Protein 8WHM (pdb70)

InterPro domains:
  IPR019323 ELKS/Rab6-interacting/CAST family member 1 [PF10174] (150-911)

Sequence (128 aa):
ENFRRLQAEHDRQAKELFLLRKTLEEMELRIETQKQTLNARDESIKKLLEMLQSSISSISGRDDLMDYHRRQREERLREQEMERLERQRLETILSLCAEYTKPDSRLSTGTTVEDVQKINKELEKLQL

Organism: Rattus norvegicus (NCBI:txid10116)

Radius of gyration: 23.0 Å; Cα contacts (8 Å, |Δi|>4): 94; chains: 2; bounding box: 24×81×29 Å

Solvent-accessible surface area: 9768 Å² total; per-residue (Å²): 119,100,168,62,149,118,43,63,92,124,78,61,93,44,132,76,107,123,27,67,170,85,7,108,88,24,66,121,78,50,99,77,6,70,96,59,6,120,94,8,78,64,66,6,102,113,80,54,100,98,27,132,161,101,103,80,104,96,42,90,39,155,112,65,4,80,75,43,38,120,135,13,88,83,25,34,90,108,16,53,59,38,30,133,15,0,113,98,41,26,119,27,12,63,27,10,7,8,44,118,61,112,84,148,45,213,93,27,98,47,17,69,79,122,62,11,78,138,20,48,136,81,7,114,142,53,132,190

B-factor: mean 41.13, std 20.36, range [11.94, 113.3]

Nearest PDB structures (foldseek):
  8whm-assembly1_B-2  TM=1.014E+00  e=1.858E-10  Homo sapiens

Foldseek 3Di:
DVVVVVVVVVVVVVVVVVVVVVVVVVVVVVVVVVVVVVVVVVVVVVVVVVVVVD/DVVPADDPVSVVVVVVVVVVVVVLVVVVVVLVVVLVLLVVLVVCCPVPVPDPSVPPRDVVNSVVSVVVNVVSVD

Secondary structure (DSSP, 8-state):
-HHHHHHHHHHHHHHHHHHHHHHHHHHHHHHHHHHHHHHHHHHHHHHHHHHHT-/--TT--SHHHHHHHHHHHHHHHHHHHHHHHHHHHHHHHHHHHHHHHHSTTSTT-----HHHHHHHHHHHHHHT-

GO terms:
  GO:0048786 presynaptic active zone (C, IDA)
  GO:0005798 Golgi-associated vesicle (C, IDA)
  GO:0043025 neuronal cell body (C, IDA)
  GO:0043195 terminal bouton (C, IDA)
  GO:0044877 protein-containing complex binding (F, IDA)
  GO:0032991 protein-containing complex (C, IDA)
  GO:0050808 synapse organization (P, IEP)
  GO:0005515 protein binding (F, IPI)
  GO:0030165 PDZ domain binding (F, IPI)
  GO:0042734 presynaptic membrane (C, IDA)
  GO:0030426 growth cone (C, IDA)
  GO:0045202 synapse (C, TAS)
  GO:0098831 presynaptic active zone cytoplasmic component (C, IDA)

Structure (mmCIF, N/CA/C/O backbone):
data_8WHM
#
_entry.id   8WHM
#
_cell.length_a   57.743
_cell.length_b   90.716
_cell.length_c   59.063
_cell.angle_alpha   90.00
_cell.angle_beta   90.00
_cell.angle_gamma   90.00
#
_symmetry.space_group_name_H-M   'C 2 2 21'
#
loop_
_entity.id
_entity.type
_entity.pdbx_description
1 polymer 'ERC protein 2'
2 polymer 'Pleckstrin homology-like domain family B member 2'
3 water water
#
loop_
_atom_site.group_PDB
_atom_site.id
_atom_site.type_symbol
_atom_site.label_atom_id
_atom_site.label_alt_id
_atom_site.label_comp_id
_atom_site.label_asym_id
_atom_site.label_entity_id
_atom_site.label_seq_id
_atom_site.pdbx_PDB_ins_code
_atom_site.Cartn_x
_atom_site.Cartn_y
_atom_site.Cartn_z
_atom_site.occupancy
_atom_site.B_iso_or_equiv
_atom_site.auth_seq_id
_atom_site.auth_comp_id
_atom_site.auth_asym_id
_atom_site.auth_atom_id
_atom_site.pdbx_PDB_model_num
ATOM 1 N N . GLU A 1 10 ? 26.588 -36.188 -8.809 1.00 70.56 261 GLU A N 1
ATOM 2 C CA . GLU A 1 10 ? 27.136 -35.567 -7.609 1.00 69.50 261 GLU A CA 1
ATOM 3 C C . GLU A 1 10 ? 27.892 -34.289 -7.955 1.00 74.54 261 GLU A C 1
ATOM 4 O O . GLU A 1 10 ? 27.348 -33.191 -7.850 1.00 85.54 261 GLU A O 1
ATOM 6 N N . ASN A 1 11 ? 29.153 -34.442 -8.369 1.00 94.44 262 ASN A N 1
ATOM 7 C CA . ASN A 1 11 ? 29.951 -33.284 -8.760 1.00 90.05 262 ASN A CA 1
ATOM 8 C C . ASN A 1 11 ? 29.381 -32.587 -9.986 1.00 91.42 262 ASN A C 1
ATOM 9 O O . ASN A 1 11 ? 29.636 -31.395 -10.188 1.00 90.46 262 ASN A O 1
ATOM 14 N N . PHE A 1 12 ? 28.616 -33.304 -10.810 1.00 97.36 263 PHE A N 1
ATOM 15 C CA . PHE A 1 12 ? 27.932 -32.664 -11.928 1.00 105.61 263 PHE A CA 1
ATOM 16 C C . PHE A 1 12 ? 26.850 -31.714 -11.434 1.00 100.95 263 PHE A C 1
ATOM 17 O O . PHE A 1 12 ? 26.727 -30.591 -11.934 1.00 88.63 263 PHE A O 1
ATOM 25 N N . ARG A 1 13 ? 26.060 -32.146 -10.448 1.00 96.88 264 ARG A N 1
ATOM 26 C CA . ARG A 1 13 ? 25.025 -31.278 -9.897 1.00 82.09 264 ARG A CA 1
ATOM 27 C C . ARG A 1 13 ? 25.637 -30.109 -9.136 1.00 73.59 264 ARG A C 1
ATOM 28 O O . ARG A 1 13 ? 25.135 -28.981 -9.211 1.00 76.49 264 ARG A O 1
ATOM 30 N N . ARG A 1 14 ? 26.720 -30.361 -8.395 1.00 76.87 265 ARG A N 1
ATOM 31 C CA . ARG A 1 14 ? 27.434 -29.275 -7.731 1.00 73.99 265 ARG A CA 1
ATOM 32 C C . ARG A 1 14 ? 27.958 -28.267 -8.744 1.00 82.55 265 ARG A C 1
ATOM 33 O O . ARG A 1 14 ? 27.913 -27.054 -8.509 1.00 63.62 265 ARG A O 1
ATOM 41 N N . LEU A 1 15 ? 28.456 -28.753 -9.883 1.00 95.76 266 LEU A N 1
ATOM 42 C CA . LEU A 1 15 ? 28.888 -27.852 -10.945 1.00 84.01 266 LEU A CA 1
ATOM 43 C C . LEU A 1 15 ? 27.692 -27.203 -11.629 1.00 80.47 266 LEU A C 1
ATOM 44 O O . LEU A 1 15 ? 27.755 -26.034 -12.028 1.00 88.42 266 LEU A O 1
ATOM 49 N N . GLN A 1 16 ? 26.592 -27.948 -11.774 1.00 63.14 267 GLN A N 1
ATOM 50 C CA . GLN A 1 16 ? 25.377 -27.373 -12.341 1.00 58.76 267 GLN A CA 1
ATOM 51 C C . GLN A 1 16 ? 24.753 -26.351 -11.402 1.00 69.94 267 GLN A C 1
ATOM 52 O O . GLN A 1 16 ? 24.066 -25.430 -11.859 1.00 60.35 267 GLN A O 1
ATOM 54 N N . ALA A 1 17 ? 24.973 -26.497 -10.094 1.00 69.91 268 ALA A N 1
ATOM 55 C CA . ALA A 1 17 ? 24.444 -25.524 -9.146 1.00 62.38 268 ALA A CA 1
ATOM 56 C C . ALA A 1 17 ? 25.176 -24.193 -9.258 1.00 55.54 268 ALA A C 1
ATOM 57 O O . ALA A 1 17 ? 24.555 -23.127 -9.166 1.00 48.13 268 ALA A O 1
ATOM 59 N N . GLU A 1 18 ? 26.495 -24.234 -9.460 1.00 56.18 269 GLU A N 1
ATOM 60 C CA . GLU A 1 18 ? 27.255 -22.997 -9.602 1.00 55.72 269 GLU A CA 1
ATOM 61 C C . GLU A 1 18 ? 26.954 -22.307 -10.927 1.00 53.44 269 GLU A C 1
ATOM 62 O O . GLU A 1 18 ? 27.096 -21.083 -11.031 1.00 57.63 269 GLU A O 1
ATOM 68 N N . HIS A 1 19 ? 26.537 -23.067 -11.943 1.00 48.72 270 HIS A N 1
ATOM 69 C CA . HIS A 1 19 ? 26.138 -22.454 -13.206 1.00 47.21 270 HIS A CA 1
ATOM 70 C C . HIS A 1 19 ? 24.928 -21.548 -13.018 1.00 47.51 270 HIS A C 1
ATOM 71 O O . HIS A 1 19 ? 24.871 -20.450 -13.582 1.00 49.74 270 HIS A O 1
ATOM 78 N N . ASP A 1 20 ? 23.948 -21.993 -12.227 1.00 46.54 271 ASP A N 1
ATOM 79 C CA . ASP A 1 20 ? 22.793 -21.149 -11.940 1.00 52.07 271 ASP A CA 1
ATOM 80 C C . ASP A 1 20 ? 23.166 -19.980 -11.038 1.00 43.54 271 ASP A C 1
ATOM 81 O O . ASP A 1 20 ? 22.540 -18.916 -11.115 1.00 45.82 271 ASP A O 1
ATOM 86 N N . ARG A 1 21 ? 24.176 -20.154 -10.184 1.00 43.58 272 ARG A N 1
ATOM 87 C CA . ARG A 1 21 ? 24.608 -19.064 -9.314 1.00 44.26 272 ARG A CA 1
ATOM 88 C C . ARG A 1 21 ? 25.292 -17.963 -10.115 1.00 40.37 272 ARG A C 1
ATOM 89 O O . ARG A 1 21 ? 25.008 -16.775 -9.925 1.00 38.85 272 ARG A O 1
ATOM 91 N N . GLN A 1 22 ? 26.198 -18.342 -11.020 1.00 40.75 273 GLN A N 1
ATOM 92 C CA . GLN A 1 22 ? 26.876 -17.349 -11.846 1.00 39.48 273 GLN A CA 1
ATOM 93 C C . GLN A 1 22 ? 25.923 -16.698 -12.840 1.00 38.64 273 GLN A C 1
ATOM 94 O O . GLN A 1 22 ? 26.125 -15.540 -13.221 1.00 43.66 273 GLN A O 1
ATOM 100 N N . ALA A 1 23 ? 24.886 -17.421 -13.269 1.00 39.70 274 ALA A N 1
ATOM 101 C CA . ALA A 1 23 ? 23.930 -16.856 -14.215 1.00 39.36 274 ALA A CA 1
ATOM 102 C C . ALA A 1 23 ? 23.158 -15.701 -13.589 1.00 37.87 274 ALA A C 1
ATOM 103 O O . ALA A 1 23 ? 23.010 -14.636 -14.199 1.00 36.71 274 ALA A O 1
ATOM 105 N N . LYS A 1 24 ? 22.657 -15.895 -12.366 1.00 38.11 275 LYS A N 1
ATOM 106 C CA . LYS A 1 24 ? 21.966 -14.812 -11.675 1.00 36.98 275 LYS A CA 1
ATOM 107 C C . LYS A 1 24 ? 22.917 -13.673 -11.334 1.00 35.68 275 LYS A C 1
ATOM 108 O O . LYS A 1 24 ? 22.494 -12.512 -11.270 1.00 33.89 275 LYS A O 1
ATOM 114 N N . GLU A 1 25 ? 24.197 -13.980 -11.112 1.00 39.81 276 GLU A N 1
ATOM 115 C CA . GLU A 1 25 ? 25.178 -12.923 -10.896 1.00 37.28 276 GLU A CA 1
ATOM 116 C C . GLU A 1 25 ? 25.448 -12.159 -12.185 1.00 32.95 276 GLU A C 1
ATOM 117 O O . GLU A 1 25 ? 25.579 -10.929 -12.169 1.00 31.55 276 GLU A O 1
ATOM 123 N N . LEU A 1 26 ? 25.533 -12.872 -13.313 1.00 42.73 277 LEU A N 1
ATOM 124 C CA . LEU A 1 26 ? 25.634 -12.203 -14.606 1.00 33.55 277 LEU A CA 1
ATOM 125 C C . LEU A 1 26 ? 24.407 -11.345 -14.879 1.00 32.67 277 LEU A C 1
ATOM 126 O O . LEU A 1 26 ? 24.515 -10.285 -15.506 1.00 31.74 277 LEU A O 1
ATOM 131 N N . PHE A 1 27 ? 23.235 -11.788 -14.419 1.00 33.22 278 PHE A N 1
ATOM 132 C CA . PHE A 1 27 ? 22.017 -11.004 -14.594 1.00 32.77 278 PHE A CA 1
ATOM 133 C C . PHE A 1 27 ? 22.102 -9.689 -13.831 1.00 30.99 278 PHE A C 1
ATOM 134 O O . PHE A 1 27 ? 21.773 -8.625 -14.365 1.00 30.09 278 PHE A O 1
ATOM 142 N N . LEU A 1 28 ? 22.548 -9.746 -12.573 1.00 30.67 279 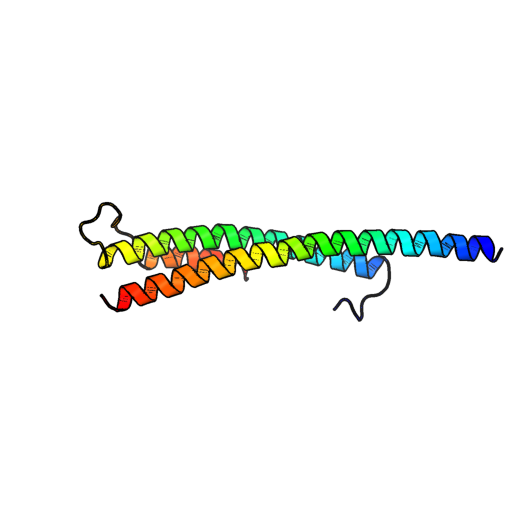LEU A N 1
ATOM 143 C CA . LEU A 1 28 ? 22.642 -8.536 -11.764 1.00 29.27 279 LEU A CA 1
ATOM 144 C C . LEU A 1 28 ? 23.719 -7.596 -12.291 1.00 29.74 279 LEU A C 1
ATOM 145 O O . LEU A 1 28 ? 23.543 -6.372 -12.277 1.00 26.82 279 LEU A O 1
ATOM 150 N N . LEU A 1 29 ? 24.843 -8.148 -12.758 1.00 29.00 280 LEU A N 1
ATOM 151 C CA . LEU A 1 29 ? 25.922 -7.305 -13.263 1.00 27.89 280 LEU A CA 1
ATOM 152 C C . LEU A 1 29 ? 25.502 -6.537 -14.509 1.00 27.41 280 LEU A C 1
ATOM 153 O O . LEU A 1 29 ? 25.924 -5.391 -14.700 1.00 31.67 280 LEU A O 1
ATOM 158 N N . ARG A 1 30 ? 24.675 -7.142 -15.363 1.00 33.57 281 ARG A N 1
ATOM 159 C CA . ARG A 1 30 ? 24.234 -6.449 -16.568 1.00 28.27 281 ARG A CA 1
ATOM 160 C C . ARG A 1 30 ? 23.167 -5.407 -16.257 1.00 27.17 281 ARG A C 1
ATOM 161 O O . ARG A 1 30 ? 23.162 -4.325 -16.855 1.00 26.49 281 ARG A O 1
ATOM 169 N N . LYS A 1 31 ? 22.255 -5.713 -15.330 1.00 30.15 282 LYS A N 1
ATOM 170 C CA . LYS A 1 31 ? 21.262 -4.723 -14.926 1.00 26.45 282 LYS A CA 1
ATOM 171 C C . LYS A 1 31 ? 21.912 -3.538 -14.225 1.00 27.20 282 LYS A C 1
ATOM 172 O O . LYS A 1 31 ? 21.430 -2.406 -14.348 1.00 28.02 282 LYS A O 1
ATOM 178 N N . THR A 1 32 ? 23.003 -3.775 -13.494 1.00 29.36 283 THR A N 1
ATOM 179 C CA . THR A 1 32 ? 23.730 -2.674 -12.874 1.00 23.37 283 THR A CA 1
ATOM 180 C C . THR A 1 32 ? 24.478 -1.849 -13.913 1.00 22.85 283 THR A C 1
ATOM 181 O O . THR A 1 32 ? 24.639 -0.635 -13.741 1.00 21.81 283 THR A O 1
ATOM 185 N N . LEU A 1 33 ? 24.936 -2.485 -14.995 1.00 23.79 284 LEU A N 1
ATOM 186 C CA . LEU A 1 33 ? 25.601 -1.747 -16.063 1.00 31.86 284 LEU A CA 1
ATOM 187 C C . LEU A 1 33 ? 24.645 -0.799 -16.773 1.00 23.28 284 LEU A C 1
ATOM 188 O O . LEU A 1 33 ? 25.057 0.283 -17.207 1.00 33.17 284 LEU A O 1
ATOM 193 N N . GLU A 1 34 ? 23.374 -1.183 -16.905 1.00 23.69 285 GLU A N 1
ATOM 194 C CA . GLU A 1 34 ? 22.403 -0.309 -17.554 1.00 23.54 285 GLU A CA 1
ATOM 195 C C . GLU A 1 34 ? 22.063 0.894 -16.686 1.00 22.07 285 GLU A C 1
ATOM 196 O O . GLU A 1 34 ? 21.823 1.987 -17.211 1.00 21.61 285 GLU A O 1
ATOM 202 N N . GLU A 1 35 ? 22.039 0.718 -15.363 1.00 21.52 286 GLU A N 1
ATOM 203 C CA . GLU A 1 35 ? 21.790 1.847 -14.474 1.00 20.36 286 GLU A CA 1
ATOM 204 C C . GLU A 1 35 ? 22.960 2.820 -14.466 1.00 23.29 286 GLU A C 1
ATOM 205 O O . GLU A 1 35 ? 22.754 4.032 -14.336 1.00 25.12 286 GLU A O 1
ATOM 211 N N . MET A 1 36 ? 24.187 2.316 -14.607 1.00 23.17 287 MET A N 1
ATOM 212 C CA . MET A 1 36 ? 25.346 3.198 -14.660 1.00 19.35 287 MET A CA 1
ATOM 213 C C . MET A 1 36 ? 25.519 3.824 -16.038 1.00 21.93 287 MET A C 1
ATOM 214 O O . MET A 1 36 ? 26.086 4.917 -16.148 1.00 25.36 287 MET A O 1
ATOM 219 N N . GLU A 1 37 ? 25.044 3.157 -17.093 1.00 20.58 288 GLU A N 1
ATOM 220 C CA . GLU A 1 37 ? 25.014 3.788 -18.409 1.00 21.14 288 GLU A CA 1
ATOM 221 C C . GLU A 1 37 ? 24.141 5.033 -18.394 1.00 23.85 288 GLU A C 1
ATOM 222 O O . GLU A 1 37 ? 24.491 6.056 -18.998 1.00 28.57 288 GLU A O 1
ATOM 228 N N . LEU A 1 38 ? 22.994 4.962 -17.712 1.00 20.91 289 LEU A N 1
ATOM 229 C CA . LEU A 1 38 ? 22.111 6.118 -17.632 1.00 20.77 289 LEU A CA 1
ATOM 230 C C . LEU A 1 38 ? 22.666 7.182 -16.695 1.00 23.39 289 LEU A C 1
ATOM 231 O O . LEU A 1 38 ? 22.447 8.375 -16.920 1.00 22.17 289 LEU A O 1
ATOM 236 N N . ARG A 1 39 ? 23.390 6.775 -15.649 1.00 20.30 290 ARG A N 1
ATOM 237 C CA . ARG A 1 39 ? 24.013 7.748 -14.756 1.00 22.10 290 ARG A CA 1
ATOM 238 C C . ARG A 1 39 ? 25.067 8.564 -15.492 1.00 21.42 290 ARG A C 1
ATOM 239 O O . ARG A 1 39 ? 25.119 9.791 -15.363 1.00 23.11 290 ARG A O 1
ATOM 247 N N . ILE A 1 40 ? 25.923 7.892 -16.266 1.00 18.14 291 ILE A N 1
ATOM 248 C CA . ILE A 1 40 ? 26.943 8.599 -17.037 1.00 18.22 291 ILE A CA 1
ATOM 249 C C . ILE A 1 40 ? 26.289 9.482 -18.090 1.00 29.90 291 ILE A C 1
ATOM 250 O O . ILE A 1 40 ? 26.725 10.614 -18.332 1.00 25.29 291 ILE A O 1
ATOM 255 N N . GLU A 1 41 ? 25.220 8.988 -18.718 1.00 28.99 292 GLU A N 1
ATOM 256 C CA . GLU A 1 41 ? 24.556 9.764 -19.760 1.00 19.50 292 GLU A CA 1
ATOM 257 C C . GLU A 1 41 ? 23.855 10.985 -19.181 1.00 25.92 292 GLU A C 1
ATOM 258 O O . GLU A 1 41 ? 23.961 12.085 -19.734 1.00 27.33 292 GLU A O 1
ATOM 264 N N . THR A 1 42 ? 23.135 10.818 -18.067 1.00 28.16 293 THR A N 1
ATOM 265 C CA . THR A 1 42 ? 22.441 11.959 -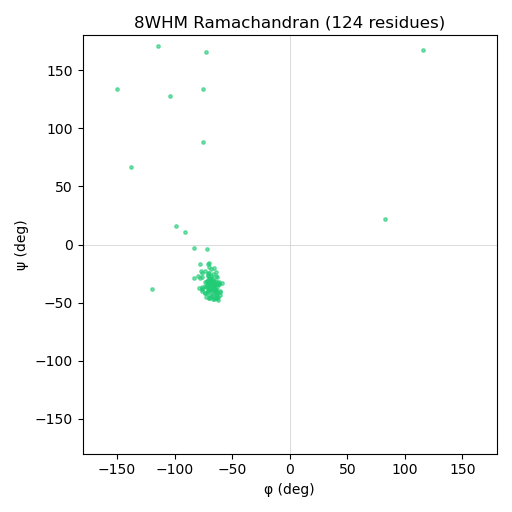17.481 1.00 20.76 293 THR A CA 1
ATOM 266 C C . THR A 1 42 ? 23.419 12.950 -16.864 1.00 17.80 293 THR A C 1
ATOM 267 O O . THR A 1 42 ? 23.099 14.137 -16.742 1.00 23.02 293 THR A O 1
ATOM 271 N N . GLN A 1 43 ? 24.611 12.490 -16.475 1.00 16.32 294 GLN A N 1
ATOM 272 C CA . GLN A 1 43 ? 25.639 13.412 -16.011 1.00 16.96 294 GLN A CA 1
ATOM 273 C C . GLN A 1 43 ? 26.329 14.112 -17.173 1.00 17.93 294 GLN A C 1
ATOM 274 O O . GLN A 1 43 ? 26.802 15.243 -17.015 1.00 16.67 294 GLN A O 1
ATOM 280 N N . LYS A 1 44 ? 26.396 13.463 -18.339 1.00 18.21 295 LYS A N 1
ATOM 281 C CA . LYS A 1 44 ? 26.917 14.138 -19.523 1.00 18.77 295 LYS A CA 1
ATOM 282 C C . LYS A 1 44 ? 26.017 15.290 -19.946 1.00 17.43 295 LYS A C 1
ATOM 283 O O . LYS A 1 44 ? 26.502 16.289 -20.487 1.00 21.77 295 LYS A O 1
ATOM 289 N N . GLN A 1 45 ? 24.709 15.169 -19.711 1.00 19.71 296 GLN A N 1
ATOM 290 C CA . GLN A 1 45 ? 23.784 16.233 -20.080 1.00 16.84 296 GLN A CA 1
ATOM 291 C C . GLN A 1 45 ? 23.850 17.396 -19.098 1.00 17.31 296 GLN A C 1
ATOM 292 O O . GLN A 1 45 ? 23.755 18.559 -19.505 1.00 15.35 296 GLN A O 1
ATOM 298 N N . THR A 1 46 ? 24.010 17.102 -17.805 1.00 14.31 297 THR A N 1
ATOM 299 C CA . THR A 1 46 ? 24.127 18.168 -16.815 1.00 15.41 297 THR A CA 1
ATOM 300 C C . THR A 1 46 ? 25.436 18.930 -16.981 1.00 19.66 297 THR A C 1
ATOM 301 O O . THR A 1 46 ? 25.481 20.149 -16.778 1.00 15.18 297 THR A O 1
ATOM 305 N N . LEU A 1 47 ? 26.510 18.229 -17.353 1.00 14.75 298 LEU A N 1
ATOM 306 C CA . LEU A 1 47 ? 27.787 18.895 -17.587 1.00 15.67 298 LEU A CA 1
ATOM 307 C C . LEU A 1 47 ? 27.701 19.858 -18.764 1.00 16.43 298 LEU A C 1
ATOM 308 O O . LEU A 1 47 ? 28.218 20.980 -18.697 1.00 16.67 298 LEU A O 1
ATOM 313 N N . ASN A 1 48 ? 27.053 19.437 -19.854 1.00 17.05 299 ASN A N 1
ATOM 314 C CA . ASN A 1 48 ? 26.913 20.313 -21.012 1.00 18.10 299 ASN A CA 1
ATOM 315 C C . ASN A 1 48 ? 26.008 21.501 -20.714 1.00 17.49 299 ASN A C 1
ATOM 316 O O . ASN A 1 48 ? 26.215 22.588 -21.266 1.00 21.23 299 ASN A O 1
ATOM 321 N N . ALA A 1 49 ? 25.006 21.318 -19.851 1.00 15.91 300 ALA A N 1
ATOM 322 C CA . ALA A 1 49 ? 24.141 22.433 -19.482 1.00 14.86 300 ALA A CA 1
ATOM 323 C C . ALA A 1 49 ? 24.883 23.441 -18.614 1.00 17.61 300 ALA A C 1
ATOM 324 O O . ALA A 1 49 ? 24.682 24.654 -18.752 1.00 18.28 300 ALA A O 1
ATOM 326 N N . ARG A 1 50 ? 25.743 22.960 -17.715 1.00 14.02 301 ARG A N 1
ATOM 327 C CA . ARG A 1 50 ? 26.543 23.852 -16.887 1.00 13.91 301 ARG A CA 1
ATOM 328 C C . ARG A 1 50 ? 27.713 24.460 -17.647 1.00 19.04 301 ARG A C 1
ATOM 329 O O . ARG A 1 50 ? 28.196 25.530 -17.261 1.00 19.02 301 ARG A O 1
ATOM 337 N N . ASP A 1 51 ? 28.178 23.806 -18.713 1.00 19.71 302 ASP A N 1
ATOM 338 C CA . ASP A 1 51 ? 29.239 24.389 -19.526 1.00 23.73 302 ASP A CA 1
ATOM 339 C C . ASP A 1 51 ? 28.708 25.532 -20.381 1.00 21.77 302 ASP A C 1
ATOM 340 O O . ASP A 1 51 ? 29.365 26.570 -20.518 1.00 24.64 302 ASP A O 1
ATOM 345 N N . GLU A 1 52 ? 27.519 25.360 -20.965 1.00 25.48 303 GLU A N 1
ATOM 346 C CA . GLU A 1 52 ? 26.905 26.447 -21.719 1.00 20.99 303 GLU A CA 1
ATOM 347 C C . GLU A 1 52 ? 26.541 27.612 -20.810 1.00 22.44 303 GLU A C 1
ATOM 348 O O . GLU A 1 52 ? 26.609 28.773 -21.230 1.00 20.83 303 GLU A O 1
ATOM 354 N N . SER A 1 53 ? 26.160 27.325 -19.563 1.00 19.67 304 SER A N 1
ATOM 355 C CA . SER A 1 53 ? 25.863 28.394 -18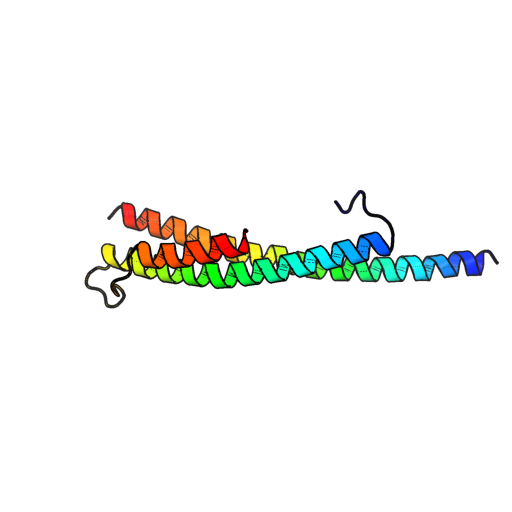.614 1.00 20.75 304 SER A CA 1
ATOM 356 C C . SER A 1 53 ? 27.108 29.221 -18.317 1.00 23.88 304 SER A C 1
ATOM 357 O O . SER A 1 53 ? 27.063 30.456 -18.327 1.00 31.00 304 SER A O 1
ATOM 360 N N . ILE A 1 54 ? 28.235 28.553 -18.057 1.00 28.12 305 ILE A N 1
ATOM 361 C CA . ILE A 1 54 ? 29.475 29.265 -17.754 1.00 21.02 305 ILE A CA 1
ATOM 362 C C . ILE A 1 54 ? 29.897 30.125 -18.939 1.00 20.56 305 ILE A C 1
ATOM 363 O O . ILE A 1 54 ? 30.261 31.297 -18.781 1.00 20.55 305 ILE A O 1
ATOM 368 N N . LYS A 1 55 ? 29.841 29.560 -20.147 1.00 21.39 306 LYS A N 1
ATOM 369 C CA . LYS A 1 55 ? 30.309 30.286 -21.325 1.00 22.40 306 LYS A CA 1
ATOM 370 C C . LYS A 1 55 ? 29.420 31.484 -21.637 1.00 27.52 306 LYS A C 1
ATOM 371 O O . LYS A 1 55 ? 29.917 32.540 -22.046 1.00 23.42 306 LYS A O 1
ATOM 377 N N . LYS A 1 56 ? 28.105 31.346 -21.450 1.00 28.21 307 LYS A N 1
ATOM 378 C CA . LYS A 1 56 ? 27.211 32.470 -21.707 1.00 28.99 307 LYS A CA 1
ATOM 379 C C . LYS A 1 56 ? 27.378 33.570 -20.666 1.00 19.32 307 LYS A C 1
ATOM 380 O O . LYS A 1 56 ? 27.187 34.751 -20.979 1.00 31.62 307 LYS A O 1
ATOM 386 N N . LEU A 1 57 ? 27.733 33.207 -19.431 1.00 20.54 308 LEU A N 1
ATOM 387 C CA . LEU A 1 57 ? 27.999 34.216 -18.410 1.00 30.00 308 LEU A CA 1
ATOM 388 C C . LEU A 1 57 ? 29.311 34.945 -18.669 1.00 31.02 308 LEU A C 1
ATOM 389 O O . LEU A 1 57 ? 29.442 36.123 -18.319 1.00 30.47 308 LEU A O 1
ATOM 394 N N . LEU A 1 58 ? 30.290 34.266 -19.271 1.00 32.70 309 LEU A N 1
ATOM 395 C CA . LEU A 1 58 ? 31.562 34.915 -19.571 1.00 24.41 309 LEU A CA 1
ATOM 396 C C . LEU A 1 58 ? 31.442 35.833 -20.781 1.00 26.57 309 LEU A C 1
ATOM 397 O O . LEU A 1 58 ? 32.020 36.926 -20.797 1.00 43.48 309 LEU A O 1
ATOM 402 N N . GLU A 1 59 ? 30.697 35.407 -21.806 1.00 25.17 310 GLU A N 1
ATOM 403 C CA . GLU A 1 59 ? 30.450 36.277 -22.952 1.00 33.31 310 GLU A CA 1
ATOM 404 C C . GLU A 1 59 ? 29.643 37.507 -22.557 1.00 35.66 310 GLU A C 1
ATOM 405 O O . GLU A 1 59 ? 29.748 38.552 -23.208 1.00 30.95 310 GLU A O 1
ATOM 411 N N . MET A 1 60 ? 28.837 37.401 -21.499 1.00 33.49 311 MET A N 1
ATOM 412 C CA . MET A 1 60 ? 28.068 38.545 -21.026 1.00 35.88 311 MET A CA 1
ATOM 413 C C . MET A 1 60 ? 28.946 39.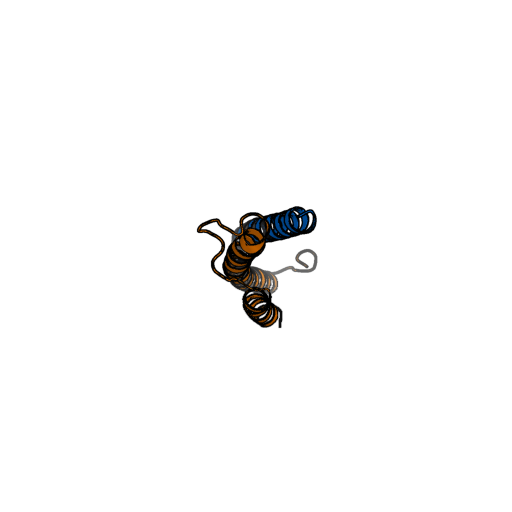531 -20.263 1.00 47.19 311 MET A C 1
ATOM 414 O O . MET A 1 60 ? 28.751 40.747 -20.364 1.00 43.64 311 MET A O 1
ATOM 419 N N . LEU A 1 61 ? 29.920 39.025 -19.502 1.00 34.36 312 LEU A N 1
ATOM 420 C CA . LEU A 1 61 ? 30.793 39.903 -18.727 1.00 38.05 312 LEU A CA 1
ATOM 421 C C . LEU A 1 61 ? 31.614 40.817 -19.624 1.00 40.11 312 LEU A C 1
ATOM 422 O O . LEU A 1 61 ? 31.993 41.917 -19.205 1.00 47.17 312 LEU A O 1
ATOM 427 N N . GLN A 1 62 ? 31.904 40.385 -20.853 1.00 54.88 313 GLN A N 1
ATOM 428 C CA . GLN A 1 62 ? 32.663 41.223 -21.773 1.00 60.09 313 GLN A CA 1
ATOM 429 C C . GLN A 1 62 ? 31.854 42.410 -22.276 1.00 62.70 313 GLN A C 1
ATOM 430 O O . GLN A 1 62 ? 32.438 43.367 -22.794 1.00 73.61 313 GLN A O 1
ATOM 436 N N . SER A 1 63 ? 30.533 42.372 -22.135 1.00 54.92 314 SER A N 1
ATOM 437 C CA . SER A 1 63 ? 29.685 43.482 -22.553 1.00 48.79 314 SER A CA 1
ATOM 438 C C . SER A 1 63 ? 29.582 44.531 -21.451 1.00 36.56 314 SER A C 1
ATOM 439 O O . SER A 1 63 ? 30.525 44.738 -20.687 1.00 42.55 314 SER A O 1
ATOM 442 N N . SER B 2 7 ? 32.605 0.060 -3.166 1.00 81.13 415 SER B N 1
ATOM 443 C CA . SER B 2 7 ? 33.285 -0.333 -4.395 1.00 78.38 415 SER B CA 1
ATOM 444 C C . SER B 2 7 ? 32.900 -1.749 -4.807 1.00 78.99 415 SER B C 1
ATOM 445 O O . SER B 2 7 ? 32.672 -2.613 -3.961 1.00 86.35 415 SER B O 1
ATOM 448 N N . ILE B 2 8 ? 32.831 -1.980 -6.121 1.00 76.71 416 ILE B N 1
ATOM 449 C CA . ILE B 2 8 ? 32.469 -3.296 -6.631 1.00 76.73 416 ILE B CA 1
ATOM 450 C C . ILE B 2 8 ? 33.603 -4.299 -6.453 1.00 79.33 416 ILE B C 1
ATOM 451 O O . ILE B 2 8 ? 33.356 -5.511 -6.418 1.00 78.65 416 ILE B O 1
ATOM 456 N N . SER B 2 9 ? 34.846 -3.825 -6.322 1.00 81.64 417 SER B N 1
ATOM 457 C CA . SER B 2 9 ? 35.972 -4.738 -6.151 1.00 80.08 417 SER B CA 1
ATOM 458 C C . SER B 2 9 ? 35.865 -5.513 -4.843 1.00 81.83 417 SER B C 1
ATOM 459 O O . SER B 2 9 ? 36.180 -6.707 -4.792 1.00 83.49 417 SER B O 1
ATOM 462 N N . SER B 2 10 ? 35.424 -4.852 -3.776 1.00 82.15 418 SER B N 1
ATOM 463 C CA . SER B 2 10 ? 35.232 -5.495 -2.484 1.00 83.89 418 SER B CA 1
ATOM 464 C C . SER B 2 10 ? 33.825 -6.052 -2.307 1.00 83.34 418 SER B C 1
ATOM 465 O O . SER B 2 10 ? 33.462 -6.447 -1.195 1.00 84.67 418 SER B O 1
ATOM 468 N N . ILE B 2 11 ? 33.030 -6.091 -3.373 1.00 81.70 419 ILE B N 1
ATOM 469 C CA . ILE B 2 11 ? 31.667 -6.606 -3.331 1.00 81.49 419 ILE B CA 1
ATOM 470 C C . ILE B 2 11 ? 31.650 -7.991 -3.960 1.00 81.87 419 ILE B C 1
ATOM 471 O O . ILE B 2 11 ? 32.135 -8.179 -5.083 1.00 81.30 419 ILE B O 1
ATOM 476 N N . SER B 2 12 ? 31.099 -8.963 -3.234 1.00 83.08 420 SER B N 1
ATOM 477 C CA . SER B 2 12 ? 30.987 -10.326 -3.734 1.00 83.86 420 SER B CA 1
ATOM 478 C C . SER B 2 12 ? 29.755 -10.970 -3.121 1.00 84.62 420 SER B C 1
ATOM 479 O O . SER B 2 12 ? 29.532 -10.859 -1.912 1.00 85.43 420 SER B O 1
ATOM 482 N N . GLY B 2 13 ? 28.964 -11.634 -3.950 1.00 86.46 421 GLY B N 1
ATOM 483 C CA . GLY B 2 13 ? 27.780 -12.335 -3.498 1.00 85.67 42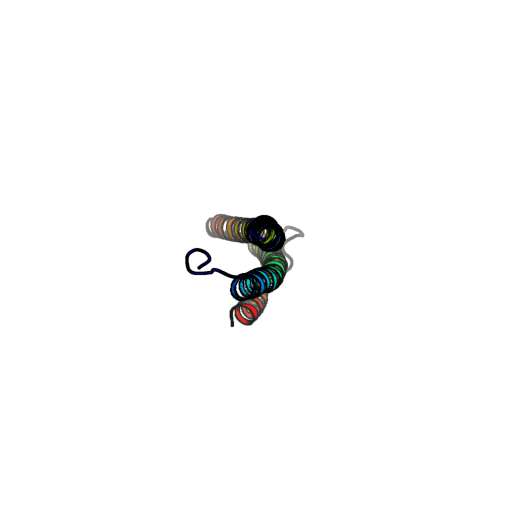1 GLY B CA 1
ATOM 484 C C . GLY B 2 13 ? 26.505 -11.742 -4.075 1.00 85.06 421 GLY B C 1
ATOM 485 O O . GLY B 2 13 ? 26.485 -10.655 -4.647 1.00 83.77 421 GLY B O 1
ATOM 486 N N . ARG B 2 14 ? 25.425 -12.508 -3.904 1.00 58.52 422 ARG B N 1
ATOM 487 C CA . ARG B 2 14 ? 24.119 -12.073 -4.387 1.00 59.20 422 ARG B CA 1
ATOM 488 C C . ARG B 2 14 ? 23.593 -10.892 -3.579 1.00 57.68 422 ARG B C 1
ATOM 489 O O . ARG B 2 14 ? 22.976 -9.976 -4.138 1.00 48.64 422 ARG B O 1
ATOM 497 N N . ASP B 2 15 ? 23.838 -10.887 -2.268 1.00 67.15 423 ASP B N 1
ATOM 498 C CA . ASP B 2 15 ? 23.306 -9.826 -1.417 1.00 59.66 423 ASP B CA 1
ATOM 499 C C . ASP B 2 15 ? 24.005 -8.498 -1.684 1.00 63.23 423 ASP B C 1
ATOM 500 O O . ASP B 2 15 ? 23.352 -7.455 -1.808 1.00 48.11 423 ASP B O 1
ATOM 505 N N . ASP B 2 16 ? 25.338 -8.516 -1.775 1.00 58.27 424 ASP B N 1
ATOM 506 C CA . ASP B 2 16 ? 26.077 -7.279 -2.004 1.00 49.21 424 ASP B CA 1
ATOM 507 C C . ASP B 2 16 ? 25.787 -6.693 -3.380 1.00 40.83 424 ASP B C 1
ATOM 508 O O . ASP B 2 16 ? 25.814 -5.468 -3.548 1.00 45.03 424 ASP B O 1
ATOM 513 N N . LEU B 2 17 ? 25.506 -7.540 -4.372 1.00 35.55 425 LEU B N 1
ATOM 514 C CA . LEU B 2 17 ? 25.204 -7.037 -5.708 1.00 33.51 425 LEU B CA 1
ATOM 515 C C . LEU B 2 17 ? 23.829 -6.384 -5.753 1.00 37.21 425 LEU B C 1
ATOM 516 O O . LEU B 2 17 ? 23.664 -5.300 -6.326 1.00 30.49 425 LEU B O 1
ATOM 521 N N . MET B 2 18 ? 22.826 -7.034 -5.157 1.00 30.80 426 MET B N 1
ATOM 522 C CA . MET B 2 18 ? 21.475 -6.483 -5.170 1.00 36.70 426 MET B CA 1
ATOM 523 C C . MET B 2 18 ? 21.406 -5.147 -4.444 1.00 30.02 426 MET B C 1
ATOM 524 O O . MET B 2 18 ? 20.633 -4.267 -4.838 1.00 27.69 426 MET B O 1
ATOM 529 N N . ASP B 2 19 ? 22.203 -4.974 -3.387 1.00 38.16 427 ASP B N 1
ATOM 530 C CA . ASP B 2 19 ? 22.281 -3.673 -2.732 1.00 28.07 427 ASP B CA 1
ATOM 531 C C . ASP B 2 19 ? 23.016 -2.666 -3.608 1.00 30.35 427 ASP B C 1
ATOM 532 O O . ASP B 2 19 ? 22.630 -1.493 -3.675 1.00 23.43 427 ASP B O 1
ATOM 537 N N . TYR B 2 20 ? 24.075 -3.108 -4.292 1.00 36.69 428 TYR B N 1
ATOM 538 C CA . TYR B 2 20 ? 24.823 -2.205 -5.159 1.00 28.07 428 TYR B CA 1
ATOM 539 C C . TYR B 2 20 ? 23.984 -1.761 -6.351 1.00 25.52 428 TYR B C 1
ATOM 540 O O . TYR B 2 20 ? 24.060 -0.601 -6.772 1.00 34.85 428 TYR B O 1
ATOM 549 N N . HIS B 2 21 ? 23.181 -2.669 -6.911 1.00 26.02 429 HIS B N 1
ATOM 550 C CA . HIS B 2 21 ? 22.295 -2.289 -8.007 1.00 28.46 429 HIS B CA 1
ATOM 551 C C . HIS B 2 21 ? 21.219 -1.321 -7.534 1.00 27.06 429 HIS B C 1
ATOM 552 O O . HIS B 2 21 ? 20.828 -0.410 -8.273 1.00 23.19 429 HIS B O 1
ATOM 559 N N . ARG B 2 22 ? 20.725 -1.506 -6.307 1.00 24.05 430 ARG B N 1
ATOM 560 C CA . ARG B 2 22 ? 19.737 -0.582 -5.761 1.00 23.64 430 ARG B CA 1
ATOM 561 C C . ARG B 2 22 ? 20.332 0.808 -5.573 1.00 25.77 430 ARG B C 1
ATOM 562 O O . ARG B 2 22 ? 19.651 1.818 -5.786 1.00 21.06 430 ARG B O 1
ATOM 570 N N . ARG B 2 23 ? 21.606 0.878 -5.181 1.00 22.04 431 ARG B N 1
ATOM 571 C CA . ARG B 2 23 ? 22.255 2.171 -5.002 1.00 22.54 431 ARG B CA 1
ATOM 572 C C . ARG B 2 23 ? 22.413 2.898 -6.332 1.00 23.62 431 ARG B C 1
ATOM 573 O O . ARG B 2 23 ? 22.232 4.119 -6.404 1.00 19.73 431 ARG B O 1
ATOM 581 N N . GLN B 2 24 ? 22.745 2.165 -7.397 1.00 18.48 432 GLN B N 1
ATOM 582 C CA . GLN B 2 24 ? 22.911 2.795 -8.702 1.00 18.06 432 GLN B CA 1
ATOM 583 C C . GLN B 2 24 ? 21.581 3.272 -9.269 1.00 18.61 432 GLN B C 1
ATOM 584 O O . GLN B 2 24 ? 21.539 4.284 -9.979 1.00 20.43 432 GLN B O 1
ATOM 590 N N . ARG B 2 25 ? 20.489 2.564 -8.973 1.00 20.13 433 ARG B N 1
ATOM 591 C CA . ARG B 2 25 ? 19.180 3.002 -9.444 1.00 21.03 433 ARG B CA 1
ATOM 592 C C . ARG B 2 25 ? 18.707 4.237 -8.687 1.00 20.11 433 ARG B C 1
ATOM 593 O O . ARG B 2 25 ? 18.165 5.171 -9.289 1.00 19.99 433 ARG B O 1
ATOM 601 N N . GLU B 2 26 ? 18.909 4.262 -7.367 1.00 19.71 434 GLU B N 1
ATOM 602 C CA . GLU B 2 26 ? 18.501 5.421 -6.580 1.00 19.28 434 GLU B CA 1
ATOM 603 C C . GLU B 2 26 ? 19.336 6.650 -6.912 1.00 20.14 434 GLU B C 1
ATOM 604 O O . GLU B 2 26 ? 18.818 7.773 -6.890 1.00 25.88 434 GLU B O 1
ATOM 610 N N . GLU B 2 27 ? 20.622 6.464 -7.218 1.00 20.91 435 GLU B N 1
ATOM 611 C CA . GLU B 2 27 ? 21.457 7.598 -7.595 1.00 21.68 435 GLU B CA 1
ATOM 612 C C . GLU B 2 27 ? 21.105 8.117 -8.982 1.00 24.26 435 GLU B C 1
ATOM 613 O O . GLU B 2 27 ? 21.232 9.319 -9.241 1.00 25.50 435 GLU B O 1
ATOM 619 N N . ARG B 2 28 ? 20.660 7.236 -9.881 1.00 16.18 436 ARG B N 1
ATOM 620 C CA . ARG B 2 28 ? 20.267 7.677 -11.215 1.00 16.93 436 ARG B CA 1
ATOM 621 C C . ARG B 2 28 ? 19.025 8.556 -11.161 1.00 19.89 436 ARG B C 1
ATOM 622 O O . ARG B 2 28 ? 18.979 9.622 -11.785 1.00 30.89 436 ARG B O 1
ATOM 630 N N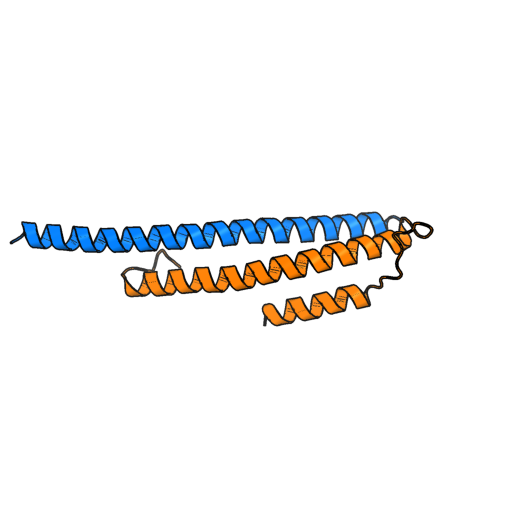 . LEU B 2 29 ? 18.002 8.118 -10.421 1.00 26.05 437 LEU B N 1
ATOM 631 C CA . LEU B 2 29 ? 16.766 8.888 -10.331 1.00 23.46 437 LEU B CA 1
ATOM 632 C C . LEU B 2 29 ? 17.005 10.262 -9.722 1.00 22.20 437 LEU B C 1
ATOM 633 O O . LEU B 2 29 ? 16.340 11.234 -10.099 1.00 27.77 437 LEU B O 1
ATOM 638 N N . ARG B 2 30 ? 17.949 10.365 -8.786 1.00 21.93 438 ARG B N 1
ATOM 639 C CA . ARG B 2 30 ? 18.290 11.657 -8.206 1.00 24.80 438 ARG B CA 1
ATOM 640 C C . ARG B 2 30 ? 19.133 12.498 -9.157 1.00 26.82 438 ARG B C 1
ATOM 641 O O . ARG B 2 30 ? 19.085 13.731 -9.098 1.00 28.45 438 ARG B O 1
ATOM 649 N N . GLU B 2 31 ? 19.898 11.854 -10.042 1.00 24.95 439 GLU B N 1
ATOM 650 C CA . GLU B 2 31 ? 20.678 12.588 -11.031 1.00 26.62 439 GLU B CA 1
ATOM 651 C C . GLU B 2 31 ? 19.844 12.968 -12.247 1.00 25.99 439 GLU B C 1
ATOM 652 O O . GLU B 2 31 ? 20.130 13.981 -12.896 1.00 30.20 439 GLU B O 1
ATOM 658 N N . GLN B 2 32 ? 18.817 12.178 -12.574 1.00 17.01 440 GLN B N 1
ATOM 659 C CA . GLN B 2 32 ? 17.882 12.586 -13.617 1.00 27.45 440 GLN B CA 1
ATOM 660 C C . GLN B 2 32 ? 17.019 13.754 -13.158 1.00 29.17 440 GLN B C 1
ATOM 661 O O . GLN B 2 32 ? 16.641 14.603 -13.974 1.00 22.45 440 GLN B O 1
ATOM 667 N N . GLU B 2 33 ? 16.694 13.812 -11.864 1.00 24.01 441 GLU B N 1
ATOM 668 C CA . GLU B 2 33 ? 16.036 14.993 -11.320 1.00 25.27 441 GLU B CA 1
ATOM 669 C C . GLU B 2 33 ? 16.975 16.193 -11.315 1.00 23.09 441 GLU B C 1
ATOM 670 O O . GLU B 2 33 ? 16.525 17.333 -11.475 1.00 33.61 441 GLU B O 1
ATOM 676 N N . MET B 2 34 ? 18.277 15.954 -11.138 1.00 28.14 442 MET B N 1
ATOM 677 C CA . MET B 2 34 ? 19.250 17.038 -11.218 1.00 25.88 442 MET B CA 1
ATOM 678 C C . MET B 2 34 ? 19.345 17.591 -12.634 1.00 22.99 442 MET B C 1
ATOM 679 O O . MET B 2 34 ? 19.519 18.800 -12.825 1.00 21.29 442 MET B O 1
ATOM 684 N N . GLU B 2 35 ? 19.227 16.720 -13.640 1.00 18.93 443 GLU B N 1
ATOM 685 C C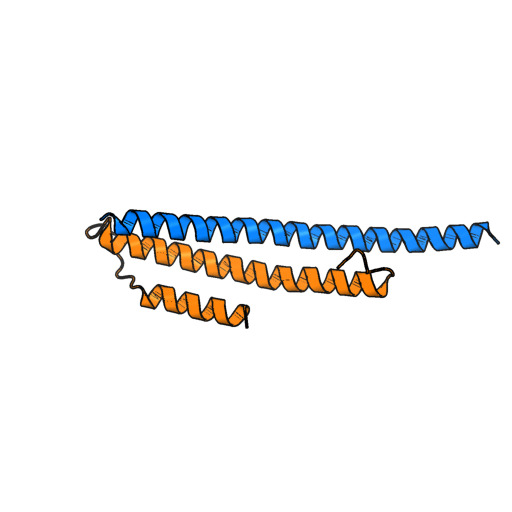A . GLU B 2 35 ? 19.314 17.169 -15.026 1.00 15.73 443 GLU B CA 1
ATOM 686 C C . GLU B 2 35 ? 18.147 18.079 -15.388 1.00 25.26 443 GLU B C 1
ATOM 687 O O . GLU B 2 35 ? 18.335 19.106 -16.051 1.00 30.85 443 GLU B O 1
ATOM 693 N N . ARG B 2 36 ? 16.932 17.719 -14.964 1.00 22.56 444 ARG B N 1
ATOM 694 C CA . ARG B 2 36 ? 15.770 18.550 -15.267 1.00 27.75 444 ARG B CA 1
ATOM 695 C C . ARG B 2 36 ? 15.879 19.917 -14.605 1.00 19.33 444 ARG B C 1
ATOM 696 O O . ARG B 2 36 ? 15.514 20.936 -15.204 1.00 21.33 444 ARG B O 1
ATOM 704 N N . LEU B 2 37 ? 16.378 19.961 -13.368 1.00 19.06 445 LEU B N 1
ATOM 705 C CA . LEU B 2 37 ? 16.570 21.241 -12.696 1.00 19.80 445 LEU B CA 1
ATOM 706 C C . LEU B 2 37 ? 17.654 22.066 -13.378 1.00 18.91 445 LEU B C 1
ATOM 707 O O . LEU B 2 37 ? 17.542 23.294 -13.469 1.00 28.28 445 LEU B O 1
ATOM 712 N N . GLU B 2 38 ? 18.712 21.411 -13.862 1.00 17.30 446 GLU B N 1
ATOM 713 C CA . GLU B 2 38 ? 19.800 22.142 -14.501 1.00 17.64 446 GLU B CA 1
ATOM 714 C C . GLU B 2 38 ? 19.370 22.734 -15.837 1.00 21.88 446 GLU B C 1
ATOM 715 O O . GLU B 2 38 ? 19.859 23.802 -16.225 1.00 23.46 446 GLU B O 1
ATOM 721 N N . ARG B 2 39 ? 18.469 22.059 -16.554 1.00 20.24 447 ARG B N 1
ATOM 722 C CA . ARG B 2 39 ? 17.947 22.624 -17.793 1.00 25.78 447 ARG B CA 1
ATOM 723 C C . ARG B 2 39 ? 17.147 23.891 -17.530 1.00 24.46 447 ARG B C 1
ATOM 724 O O . ARG B 2 39 ? 17.155 24.813 -18.353 1.00 19.99 447 ARG B O 1
ATOM 732 N N . GLN B 2 40 ? 16.453 23.958 -16.391 1.00 20.52 448 GLN B N 1
ATOM 733 C CA . GLN B 2 40 ? 15.754 25.184 -16.027 1.00 24.64 448 GLN B CA 1
ATOM 734 C C . GLN B 2 40 ? 16.730 26.285 -15.636 1.00 23.12 448 GLN B C 1
ATOM 735 O O . GLN B 2 40 ? 16.454 27.467 -15.869 1.00 23.96 448 GLN B O 1
ATOM 741 N N . ARG B 2 41 ? 17.870 25.923 -15.042 1.00 24.60 449 ARG B N 1
ATOM 742 C CA . ARG B 2 41 ? 18.878 26.929 -14.725 1.00 23.59 449 ARG B CA 1
ATOM 743 C C . ARG B 2 41 ? 19.542 27.453 -15.990 1.00 25.03 449 ARG B C 1
ATOM 744 O O . ARG B 2 41 ? 19.847 28.648 -16.090 1.00 23.69 449 ARG B O 1
ATOM 752 N N . LEU B 2 42 ? 19.768 26.577 -16.971 1.00 25.67 450 LEU B N 1
ATOM 753 C CA . LEU B 2 42 ? 20.342 27.013 -18.239 1.00 19.24 450 LEU B CA 1
ATOM 754 C C . LEU B 2 42 ? 19.421 28.000 -18.944 1.00 22.63 450 LEU B C 1
ATOM 755 O O . LEU B 2 42 ? 19.863 29.059 -19.404 1.00 25.71 450 LEU B O 1
ATOM 760 N N . GLU B 2 43 ? 18.130 27.667 -19.037 1.00 25.58 451 GLU B N 1
ATOM 761 C CA . GLU B 2 43 ? 17.176 28.565 -19.680 1.00 24.75 451 GLU B CA 1
ATOM 762 C C . GLU B 2 43 ? 17.110 29.907 -18.963 1.00 24.78 451 GLU B C 1
ATOM 763 O O . GLU B 2 43 ? 17.093 30.963 -19.605 1.00 25.88 451 GLU B O 1
ATOM 769 N N . THR B 2 44 ? 17.076 29.883 -17.630 1.00 25.36 452 THR B N 1
ATOM 770 C CA . THR B 2 44 ? 17.028 31.125 -16.868 1.00 27.53 452 THR B CA 1
ATOM 771 C C . THR B 2 44 ? 18.319 31.922 -17.016 1.00 27.47 452 THR B C 1
ATOM 772 O O . THR B 2 44 ? 18.289 33.158 -17.000 1.00 32.72 452 THR B O 1
ATOM 776 N N . ILE B 2 45 ? 19.455 31.238 -17.169 1.00 25.47 453 ILE B N 1
ATOM 777 C CA . ILE B 2 45 ? 20.717 31.940 -17.376 1.00 25.63 453 ILE B CA 1
ATOM 778 C C . ILE B 2 45 ? 20.785 32.526 -18.782 1.00 25.69 453 ILE B C 1
ATOM 779 O O . ILE B 2 45 ? 21.332 33.619 -18.980 1.00 31.38 453 ILE B O 1
ATOM 784 N N . LEU B 2 46 ? 20.220 31.831 -19.773 1.00 24.54 454 LEU B N 1
ATOM 785 C CA . LEU B 2 46 ? 20.222 32.349 -21.139 1.00 29.00 454 LEU B CA 1
ATOM 786 C C . LEU B 2 46 ? 19.441 33.654 -21.235 1.00 28.38 454 LEU B C 1
ATOM 787 O O . LEU B 2 46 ? 19.899 34.621 -21.855 1.00 28.08 454 LEU B O 1
ATOM 792 N N . SER B 2 47 ? 18.252 33.699 -20.628 1.00 28.30 455 SER B N 1
ATOM 793 C CA . SER B 2 47 ? 17.480 34.935 -20.614 1.00 35.28 455 SER B CA 1
ATOM 794 C C . SER B 2 47 ? 18.108 35.991 -19.715 1.00 32.75 455 SER B C 1
ATOM 795 O O . SER B 2 47 ? 17.868 37.185 -19.920 1.00 36.29 455 SER B O 1
ATOM 798 N N . LEU B 2 48 ? 18.902 35.578 -18.724 1.00 32.06 456 LEU B N 1
ATOM 799 C CA . LEU B 2 48 ? 19.610 36.545 -17.892 1.00 34.08 456 LEU B CA 1
ATOM 800 C C . LEU B 2 48 ? 20.698 37.257 -18.685 1.00 34.25 456 LEU B C 1
ATOM 801 O O . LEU B 2 48 ? 20.856 38.479 -18.576 1.00 37.68 456 LEU B O 1
ATOM 806 N N . CYS B 2 49 ? 21.460 36.509 -19.487 1.00 31.83 457 CYS B N 1
ATOM 807 C CA . CYS B 2 49 ? 22.487 37.125 -20.320 1.00 32.12 457 CYS B CA 1
ATOM 808 C C . CYS B 2 49 ? 21.875 37.924 -21.461 1.00 37.41 457 CYS B C 1
ATOM 809 O O . CYS B 2 49 ? 22.496 38.875 -21.952 1.00 45.40 457 CYS B O 1
ATOM 812 N N . ALA B 2 50 ? 20.669 37.554 -21.899 1.00 35.25 458 ALA B N 1
ATOM 813 C CA . ALA B 2 50 ? 19.989 38.334 -22.923 1.00 39.89 458 ALA B CA 1
ATOM 814 C C . ALA B 2 50 ? 19.571 39.704 -22.406 1.00 39.32 458 ALA B C 1
ATOM 815 O O . ALA B 2 50 ? 19.354 40.617 -23.208 1.00 38.83 458 ALA B O 1
ATOM 817 N N . GLU B 2 51 ? 19.458 39.865 -21.086 1.00 41.10 459 GLU B N 1
ATOM 818 C CA . GLU B 2 51 ? 19.099 41.154 -20.509 1.00 53.00 459 GLU B CA 1
ATOM 819 C C . GLU B 2 51 ? 20.169 42.213 -20.734 1.00 56.41 459 GLU B C 1
ATOM 820 O O . GLU B 2 51 ? 19.865 43.408 -20.649 1.00 62.08 459 GLU B O 1
ATOM 826 N N . TYR B 2 52 ? 21.404 41.810 -21.016 1.00 50.71 460 TYR B N 1
ATOM 827 C CA . TYR B 2 52 ? 22.508 42.748 -21.176 1.00 51.49 460 TYR B CA 1
ATOM 828 C C . TYR B 2 52 ? 23.144 42.699 -22.555 1.00 47.60 460 TYR B C 1
ATOM 829 O O . TYR B 2 52 ? 23.513 43.746 -23.093 1.00 64.02 460 TYR B O 1
ATOM 838 N N . THR B 2 53 ? 23.287 41.511 -23.144 1.00 47.85 461 THR B N 1
ATOM 839 C CA . THR B 2 53 ? 23.799 41.411 -24.504 1.00 52.98 461 THR B CA 1
ATOM 840 C C . THR B 2 53 ? 22.748 41.765 -25.547 1.00 49.51 461 THR B C 1
ATOM 841 O O . THR B 2 53 ? 23.108 42.140 -26.668 1.00 54.96 461 THR B O 1
ATOM 845 N N . LYS B 2 54 ? 21.466 41.651 -25.206 1.00 54.61 462 LYS B N 1
ATOM 846 C CA . LYS B 2 54 ? 20.366 42.006 -26.105 1.00 59.69 462 LYS B CA 1
ATOM 847 C C . LYS B 2 54 ? 19.299 42.748 -25.309 1.00 60.47 462 LYS B C 1
ATOM 848 O O . LYS B 2 54 ? 18.182 42.252 -25.121 1.00 60.62 462 LYS B O 1
ATOM 854 N N . PRO B 2 55 ? 19.613 43.956 -24.827 1.00 46.41 463 PRO B N 1
ATOM 855 C CA . PRO B 2 55 ? 18.663 44.648 -23.937 1.00 45.97 463 PRO B CA 1
ATOM 856 C C . PRO B 2 55 ? 17.347 45.001 -24.607 1.00 47.30 463 PRO B C 1
ATOM 857 O O . PRO B 2 55 ? 16.284 44.841 -23.995 1.00 45.60 463 PRO B O 1
ATOM 861 N N . ASP B 2 56 ? 17.386 45.481 -25.848 1.00 49.81 464 ASP B N 1
ATOM 862 C CA . ASP B 2 56 ? 16.173 45.860 -26.561 1.00 51.73 464 ASP B CA 1
ATOM 863 C C . ASP B 2 56 ? 15.478 44.680 -27.226 1.00 50.21 464 ASP B C 1
ATOM 864 O O . ASP B 2 56 ? 14.404 44.864 -27.809 1.00 51.77 464 ASP B O 1
ATOM 869 N N . SER B 2 57 ? 16.054 43.484 -27.154 1.00 52.23 465 SER B N 1
ATOM 870 C CA . SER B 2 57 ? 15.458 42.330 -27.804 1.00 47.29 465 SER B CA 1
ATOM 871 C C . SER B 2 57 ? 14.213 41.868 -27.050 1.00 45.34 465 SER B C 1
ATOM 872 O O . SER B 2 57 ? 13.957 42.253 -25.905 1.00 43.96 465 SER B O 1
ATOM 875 N N . ARG B 2 58 ? 13.430 41.022 -27.721 1.00 45.75 466 ARG B N 1
ATOM 876 C CA . ARG B 2 58 ? 12.255 40.426 -27.101 1.00 44.41 466 ARG B CA 1
ATOM 877 C C . ARG B 2 58 ? 12.628 39.410 -26.028 1.00 41.09 466 ARG B C 1
ATOM 878 O O . ARG B 2 58 ? 11.799 39.101 -25.166 1.00 39.83 466 ARG B O 1
ATOM 886 N N . LEU B 2 59 ? 13.863 38.904 -26.048 1.00 47.58 467 LEU B N 1
ATOM 887 C CA . LEU B 2 59 ? 14.296 37.892 -25.092 1.00 40.05 467 LEU B CA 1
ATOM 888 C C . LEU B 2 59 ? 14.637 38.470 -23.724 1.00 36.93 467 LEU B C 1
ATOM 889 O O . LEU B 2 59 ? 14.723 37.710 -22.752 1.00 35.36 467 LEU B O 1
ATOM 894 N N . SER B 2 60 ? 14.837 39.783 -23.622 1.00 43.30 468 SER B N 1
ATOM 895 C CA . SER B 2 60 ? 15.108 40.434 -22.340 1.00 39.28 468 SER B CA 1
ATOM 896 C C . SER B 2 60 ? 13.797 40.517 -21.567 1.00 37.27 468 SER B C 1
ATOM 897 O O . SER B 2 60 ? 13.063 41.504 -21.643 1.00 37.50 468 SER B O 1
ATOM 900 N N . THR B 2 61 ? 13.504 39.465 -20.804 1.00 34.78 469 THR B N 1
ATOM 901 C CA . THR B 2 61 ? 12.220 39.309 -20.132 1.00 33.65 469 THR B CA 1
ATOM 902 C C . THR B 2 61 ? 12.256 39.716 -18.664 1.00 33.14 469 THR B C 1
ATOM 903 O O . THR B 2 61 ? 11.340 39.364 -17.914 1.00 32.94 469 THR B O 1
ATOM 907 N N . GLY B 2 62 ? 13.282 40.447 -18.237 1.00 42.28 470 GLY B N 1
ATOM 908 C CA . GLY B 2 62 ? 13.346 40.905 -16.863 1.00 42.93 470 GLY B CA 1
ATOM 909 C C . GLY B 2 62 ? 13.890 39.902 -15.874 1.00 31.81 470 GLY B C 1
ATOM 910 O O . GLY B 2 62 ? 13.613 40.020 -14.675 1.00 32.10 470 GLY B O 1
ATOM 911 N N . THR B 2 63 ? 14.658 38.919 -16.332 1.00 41.98 471 THR B N 1
ATOM 912 C CA . THR B 2 63 ? 15.220 37.917 -15.437 1.00 42.06 471 THR B CA 1
ATOM 913 C C . THR B 2 63 ? 16.381 38.508 -14.645 1.00 35.41 471 THR B C 1
ATOM 914 O O . THR B 2 63 ? 17.251 39.179 -15.208 1.00 35.22 471 THR B O 1
ATOM 918 N N . THR B 2 64 ? 16.389 38.259 -13.340 1.00 32.77 472 THR B N 1
ATOM 919 C CA . THR B 2 64 ? 17.449 38.712 -12.452 1.00 39.99 472 THR B CA 1
ATOM 920 C C . THR B 2 64 ? 18.201 37.514 -11.884 1.00 38.09 472 THR B C 1
ATOM 921 O O . THR B 2 64 ? 17.797 36.359 -12.042 1.00 28.58 472 THR B O 1
ATOM 925 N N . VAL B 2 65 ? 19.319 37.810 -11.215 1.00 44.20 473 VAL B N 1
ATOM 926 C CA . VAL B 2 65 ? 20.117 36.758 -10.590 1.00 34.29 473 VAL B CA 1
ATOM 927 C C . VAL B 2 65 ? 19.318 36.046 -9.506 1.00 32.25 473 VAL B C 1
ATOM 928 O O . VAL B 2 65 ? 19.496 34.842 -9.280 1.00 32.23 473 VAL B O 1
ATOM 932 N N . GLU B 2 66 ? 18.417 36.766 -8.831 1.00 31.68 474 GLU B N 1
ATOM 933 C CA . GLU B 2 66 ? 17.578 36.140 -7.814 1.00 37.05 474 GLU B CA 1
ATOM 934 C C . GLU B 2 66 ? 16.700 35.046 -8.406 1.00 37.58 474 GLU B C 1
ATOM 935 O O . GLU B 2 66 ? 16.400 34.056 -7.728 1.00 40.08 474 GLU B O 1
ATOM 941 N N . ASP B 2 67 ? 16.277 35.203 -9.663 1.00 28.76 475 ASP B N 1
ATOM 942 C CA . ASP B 2 67 ? 15.483 34.162 -10.307 1.00 40.06 475 ASP B CA 1
ATOM 943 C C . ASP B 2 67 ? 16.313 32.915 -10.580 1.00 30.84 475 ASP B C 1
ATOM 944 O O . ASP B 2 67 ? 15.771 31.804 -10.595 1.00 29.88 475 ASP B O 1
ATOM 949 N N . VAL B 2 68 ? 17.620 33.075 -10.798 1.00 34.38 476 VAL B N 1
ATOM 950 C CA . VAL B 2 68 ? 18.496 31.920 -10.959 1.00 26.81 476 VAL B CA 1
ATOM 951 C C . VAL B 2 68 ? 18.840 31.315 -9.605 1.00 27.73 476 VAL B C 1
ATOM 952 O O . VAL B 2 68 ? 18.943 30.091 -9.468 1.00 38.34 476 VAL B O 1
ATOM 956 N N . GLN B 2 69 ? 19.032 32.157 -8.587 1.00 28.90 477 GLN B N 1
ATOM 957 C CA . GLN B 2 69 ? 19.351 31.650 -7.257 1.00 32.42 477 GLN B CA 1
ATOM 958 C C . GLN B 2 69 ? 18.184 30.876 -6.657 1.00 39.44 477 GLN B C 1
ATOM 959 O O . GLN B 2 69 ? 1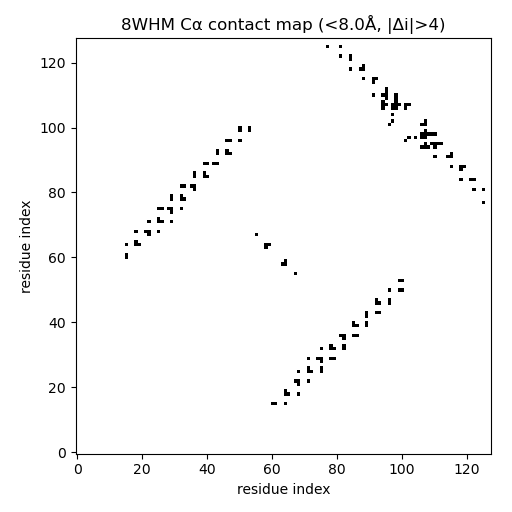8.392 30.008 -5.802 1.00 39.33 477 GLN B O 1
ATOM 965 N N . LYS B 2 70 ? 16.954 31.172 -7.088 1.00 42.76 478 LYS B N 1
ATOM 966 C CA . LYS B 2 70 ? 15.815 30.363 -6.668 1.00 42.01 478 LYS B CA 1
ATOM 967 C C . LYS B 2 70 ? 15.950 28.931 -7.167 1.00 40.83 478 LYS B C 1
ATOM 968 O O . LYS B 2 70 ? 15.563 27.983 -6.474 1.00 39.96 478 LYS B O 1
ATOM 974 N N . ILE B 2 71 ? 16.496 28.753 -8.372 1.00 41.01 479 ILE B N 1
ATOM 975 C CA . ILE B 2 71 ? 16.777 27.410 -8.865 1.00 28.23 479 ILE B CA 1
ATOM 976 C C . ILE B 2 71 ? 17.975 26.819 -8.134 1.00 36.74 479 ILE B C 1
ATOM 977 O O . ILE B 2 71 ? 18.013 25.617 -7.848 1.00 33.71 479 ILE B O 1
ATOM 982 N N . ASN B 2 72 ? 18.968 27.656 -7.811 1.00 37.42 480 ASN B N 1
ATOM 983 C CA . ASN B 2 72 ? 20.118 27.186 -7.045 1.00 34.76 480 ASN B CA 1
ATOM 984 C C . ASN B 2 72 ? 19.700 26.612 -5.698 1.00 39.89 480 ASN B C 1
ATOM 985 O O . ASN B 2 72 ? 20.333 25.674 -5.201 1.00 44.91 480 ASN B O 1
ATOM 990 N N . LYS B 2 73 ? 18.639 27.155 -5.097 1.00 53.71 481 LYS B N 1
ATOM 991 C CA . LYS B 2 73 ? 18.185 26.648 -3.806 1.00 52.14 481 LYS B CA 1
ATOM 992 C C . LYS B 2 73 ? 17.584 25.254 -3.938 1.00 51.50 481 LYS B C 1
ATOM 993 O O . LYS B 2 73 ? 17.783 24.403 -3.064 1.00 60.55 481 LYS B O 1
ATOM 999 N N . GLU B 2 74 ? 16.848 24.997 -5.025 1.00 39.67 482 GLU B N 1
ATOM 1000 C CA . GLU B 2 74 ? 16.294 23.662 -5.232 1.00 45.03 482 GLU B CA 1
ATOM 1001 C C . GLU B 2 74 ? 17.385 22.639 -5.519 1.00 41.50 482 GLU B C 1
ATOM 1002 O O . GLU B 2 74 ? 17.245 21.469 -5.145 1.00 49.20 482 GLU B O 1
ATOM 1008 N N . LEU B 2 75 ? 18.468 23.052 -6.182 1.00 40.93 483 LEU B N 1
ATOM 1009 C CA . LEU B 2 75 ? 19.577 22.134 -6.419 1.00 38.50 483 LEU B CA 1
ATOM 1010 C C . LEU B 2 75 ? 20.226 21.710 -5.109 1.00 48.06 483 LEU B C 1
ATOM 1011 O O . LEU B 2 75 ? 20.573 20.537 -4.929 1.00 49.24 483 LEU B O 1
ATOM 1016 N N . GLU B 2 76 ? 20.391 22.652 -4.178 1.00 44.46 484 GLU B N 1
ATOM 1017 C CA . GLU B 2 76 ? 20.966 22.352 -2.873 1.00 44.73 484 GLU B CA 1
ATOM 1018 C C . GLU B 2 76 ? 20.042 21.513 -2.001 1.00 46.06 484 GLU B C 1
ATOM 1019 O O . GLU B 2 76 ? 20.504 20.947 -1.005 1.00 48.97 484 GLU B O 1
ATOM 1025 N N . LYS B 2 77 ? 18.754 21.422 -2.344 1.00 52.44 485 LYS B N 1
ATOM 1026 C CA . LYS B 2 77 ? 17.859 20.533 -1.612 1.00 54.18 485 LYS B CA 1
ATOM 1027 C C . LYS B 2 77 ? 18.127 19.076 -1.966 1.00 57.43 485 LYS B C 1
ATOM 1028 O O . LYS B 2 77 ? 18.132 18.207 -1.085 1.00 73.81 485 LYS B O 1
ATOM 1034 N N . LEU B 2 78 ? 18.345 18.790 -3.252 1.00 46.56 486 LEU B N 1
ATOM 1035 C CA . LEU B 2 78 ? 18.642 17.423 -3.667 1.00 51.48 486 LEU B CA 1
ATOM 1036 C C . LEU B 2 78 ? 19.995 16.967 -3.136 1.00 52.34 486 LEU B C 1
ATOM 1037 O O . LEU B 2 78 ? 20.143 15.819 -2.702 1.00 64.54 486 LEU B O 1
ATOM 1042 N N . GLN B 2 79 ? 20.992 17.853 -3.163 1.00 56.86 487 GLN B N 1
ATOM 1043 C CA . GLN B 2 79 ? 22.319 17.517 -2.661 1.00 61.95 487 GLN B CA 1
ATOM 1044 C C . GLN B 2 79 ? 22.368 17.411 -1.144 1.00 67.60 487 GLN B C 1
ATOM 1045 O O . GLN B 2 79 ? 23.419 17.052 -0.601 1.00 69.69 487 GLN B O 1
ATOM 1051 N N . LEU B 2 80 ? 21.272 17.709 -0.452 1.00 73.49 488 LEU B N 1
ATOM 1052 C CA . LEU B 2 80 ? 21.219 17.590 0.999 1.00 84.84 488 LEU B CA 1
ATOM 1053 C C . LEU B 2 80 ? 20.539 16.290 1.415 1.00 81.83 488 LEU B C 1
ATOM 1054 O O . LEU B 2 80 ? 20.955 15.203 1.013 1.00 72.96 488 LEU B O 1
#